Protein AF-A0A7Z9ZXY5-F1 (afdb_monomer_lite)

Radius of gyration: 22.95 Å; chains: 1; bounding box: 63×26×60 Å

Foldseek 3Di:
DPVDPPDPCPVVVVVLQVVLVVQLVVCVVVVHDNVVSCVSHDPPDDDDDDDDDDLVRLLVLQQPLCDPPHDVVSNVVNVVVLVVVCVVPVVSSVQRHHVCSVVVADCDPQVPDPPPHHHPVVVVVVVVVVVVVVVVD

Sequence (137 aa):
LFRSAQSPFSAHYSEFMRKAAEFYQKLLEAGIPPEDARYVLPNASTTMITVTMNARELLHFFGLRLCSRAQWEIREVARRMLEEVRKVAPTLFESAGPRCEQLGYCPEPAGMSCGRFPPKEEVLRASKAKGKEEGEG

Structure (mmCIF, N/CA/C/O backbone):
data_AF-A0A7Z9ZXY5-F1
#
_entry.id   AF-A0A7Z9ZXY5-F1
#
loop_
_atom_site.group_PDB
_atom_site.id
_atom_site.type_symbol
_atom_site.label_atom_id
_atom_site.label_alt_id
_atom_site.label_comp_id
_atom_site.label_asym_id
_atom_site.label_entity_id
_atom_site.label_seq_id
_atom_site.pdbx_PDB_ins_code
_atom_site.Cartn_x
_atom_site.Cartn_y
_atom_site.Cartn_z
_atom_site.occupancy
_atom_site.B_iso_or_equiv
_atom_site.auth_seq_id
_atom_site.auth_comp_id
_atom_site.auth_asym_id
_atom_site.auth_atom_id
_atom_site.pdbx_PDB_model_num
ATOM 1 N N . LEU A 1 1 ? 8.567 -5.928 15.047 1.00 51.31 1 LEU A N 1
ATOM 2 C CA . LEU A 1 1 ? 7.164 -5.854 15.505 1.00 51.31 1 LEU A CA 1
ATOM 3 C C . LEU A 1 1 ? 6.248 -6.632 14.564 1.00 51.31 1 LEU A C 1
ATOM 5 O O . LEU A 1 1 ? 5.863 -7.709 14.971 1.00 51.31 1 LEU A O 1
ATOM 9 N N . PHE A 1 2 ? 5.994 -6.197 13.316 1.00 53.66 2 PHE A N 1
ATOM 10 C CA . PHE A 1 2 ? 5.090 -6.924 12.389 1.00 53.66 2 PHE A CA 1
ATOM 11 C C . PHE A 1 2 ? 5.741 -7.944 11.442 1.00 53.66 2 PHE A C 1
ATOM 13 O O . PHE A 1 2 ? 5.167 -8.997 11.207 1.00 53.66 2 PHE A O 1
ATOM 20 N N . ARG A 1 3 ? 6.955 -7.694 10.923 1.00 61.12 3 ARG A N 1
ATOM 21 C CA . ARG A 1 3 ? 7.682 -8.688 10.092 1.00 61.12 3 ARG A CA 1
ATOM 22 C C . ARG A 1 3 ? 8.280 -9.846 10.889 1.00 61.12 3 ARG A C 1
ATOM 24 O O . ARG A 1 3 ? 8.658 -10.858 10.314 1.00 61.12 3 ARG A O 1
ATOM 31 N N . SER A 1 4 ? 8.403 -9.683 12.198 1.00 49.91 4 SER A N 1
ATOM 32 C CA . SER A 1 4 ? 8.924 -10.700 13.094 1.00 49.91 4 SER A CA 1
ATOM 33 C C . SER A 1 4 ? 7.772 -11.221 13.936 1.00 49.91 4 SER A C 1
ATOM 35 O O . SER A 1 4 ? 7.461 -10.638 14.969 1.00 49.91 4 SER A O 1
ATOM 37 N N . ALA A 1 5 ? 7.187 -12.350 13.528 1.00 54.44 5 ALA A N 1
ATOM 38 C CA . ALA A 1 5 ? 6.221 -13.124 14.321 1.00 54.44 5 ALA A CA 1
ATOM 39 C C . ALA A 1 5 ? 6.747 -13.524 15.726 1.00 54.44 5 ALA A C 1
ATOM 41 O O . ALA A 1 5 ? 6.031 -14.117 16.518 1.00 54.44 5 ALA A O 1
ATOM 42 N N . GLN A 1 6 ? 8.000 -13.181 16.040 1.00 58.97 6 GLN A N 1
ATOM 43 C CA . GLN A 1 6 ? 8.714 -13.448 17.286 1.00 58.97 6 GLN A CA 1
ATOM 44 C C . GLN A 1 6 ? 9.156 -12.151 17.990 1.00 58.97 6 GLN A C 1
ATOM 46 O O . GLN A 1 6 ? 10.131 -12.134 18.736 1.00 58.97 6 GLN A O 1
ATOM 51 N N . SER A 1 7 ? 8.505 -11.014 17.718 1.00 77.75 7 SER A N 1
ATOM 52 C CA . SER A 1 7 ? 8.839 -9.776 18.421 1.00 77.75 7 SER A CA 1
ATOM 53 C C . SER A 1 7 ? 8.369 -9.854 19.882 1.00 77.75 7 SER A C 1
ATOM 55 O O . SER A 1 7 ? 7.198 -10.161 20.112 1.00 77.75 7 SER A O 1
ATOM 57 N N . PRO A 1 8 ? 9.212 -9.494 20.870 1.00 85.56 8 PRO A N 1
ATOM 58 C CA . PRO A 1 8 ? 8.847 -9.573 22.291 1.00 85.56 8 PRO A CA 1
ATOM 59 C C . PRO A 1 8 ? 7.651 -8.682 22.674 1.00 85.56 8 PRO A C 1
ATOM 61 O O . PRO A 1 8 ? 7.020 -8.880 23.706 1.00 85.56 8 PRO A O 1
ATOM 64 N N . PHE A 1 9 ? 7.283 -7.722 21.824 1.00 88.50 9 PHE A N 1
ATOM 65 C CA . PHE A 1 9 ? 6.158 -6.819 22.060 1.00 88.50 9 PHE A CA 1
ATOM 66 C C . PHE A 1 9 ? 4.854 -7.247 21.370 1.00 88.50 9 PHE A C 1
ATOM 68 O O . PHE A 1 9 ? 3.883 -6.498 21.414 1.00 88.50 9 PHE A O 1
ATOM 75 N N . SER A 1 10 ? 4.793 -8.417 20.7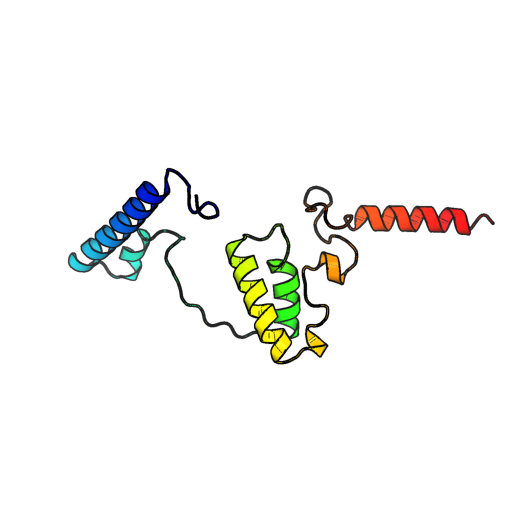24 1.00 87.31 10 SER A N 1
ATOM 76 C CA . SER A 1 10 ? 3.571 -8.867 20.033 1.00 87.31 10 SER A CA 1
ATOM 77 C C . SER A 1 10 ? 2.366 -8.947 20.980 1.00 87.31 10 SER A C 1
ATOM 79 O O . SER A 1 10 ? 1.259 -8.534 20.627 1.00 87.31 10 SER A O 1
ATOM 81 N N . ALA A 1 11 ? 2.590 -9.419 22.211 1.00 90.31 11 ALA A N 1
ATOM 82 C CA . ALA A 1 11 ? 1.562 -9.465 23.249 1.00 90.31 11 ALA A CA 1
ATOM 83 C C . ALA A 1 11 ? 1.081 -8.056 23.640 1.00 90.31 11 ALA A C 1
ATOM 85 O O . ALA A 1 11 ? -0.118 -7.792 23.607 1.00 90.31 11 ALA A O 1
ATOM 86 N N . HIS A 1 12 ? 2.014 -7.134 23.906 1.00 91.81 12 HIS A N 1
ATOM 87 C CA . HIS A 1 12 ? 1.714 -5.738 24.243 1.00 91.81 12 HIS A CA 1
ATOM 88 C C . HIS A 1 12 ? 0.943 -5.024 23.128 1.00 91.81 12 HIS A C 1
ATOM 90 O O . HIS A 1 12 ? -0.018 -4.305 23.391 1.00 91.81 12 HIS A O 1
ATOM 96 N N . TYR A 1 13 ? 1.330 -5.251 21.871 1.00 91.12 13 TYR A N 1
ATOM 97 C CA . TYR A 1 13 ? 0.603 -4.725 20.722 1.00 91.12 13 TYR A CA 1
ATOM 98 C C . TYR A 1 13 ? -0.832 -5.259 20.673 1.00 91.12 13 TYR A C 1
ATOM 100 O O . TYR A 1 13 ? -1.772 -4.486 20.510 1.00 91.12 13 TYR A O 1
ATOM 108 N N . SER A 1 14 ? -1.007 -6.574 20.829 1.00 91.38 14 SER A N 1
ATOM 109 C CA . SER A 1 14 ? -2.328 -7.212 20.767 1.00 91.38 14 SER A CA 1
ATOM 110 C C . SER A 1 14 ? -3.237 -6.716 21.892 1.00 91.38 14 SER A C 1
ATOM 112 O O . SER A 1 14 ? -4.419 -6.457 21.678 1.00 91.38 14 SER A O 1
ATOM 114 N N . GLU A 1 15 ? -2.676 -6.523 23.085 1.00 94.75 15 GLU A N 1
ATOM 115 C CA . GLU A 1 15 ? -3.375 -5.907 24.207 1.00 94.75 15 GLU A CA 1
ATOM 116 C C . GLU A 1 15 ? -3.768 -4.453 23.920 1.00 94.75 15 GLU A C 1
ATOM 118 O O . GLU A 1 15 ? -4.908 -4.076 24.183 1.00 94.75 15 GLU A O 1
ATOM 123 N N . PHE A 1 16 ? -2.866 -3.646 23.356 1.00 94.94 16 PHE A N 1
ATOM 124 C CA . PHE A 1 16 ? -3.167 -2.267 22.971 1.00 94.94 16 PHE A CA 1
ATOM 125 C C . PHE A 1 16 ? -4.312 -2.198 21.952 1.00 94.94 16 PHE A C 1
ATOM 127 O O . PHE A 1 16 ? -5.254 -1.429 22.136 1.00 94.94 16 PHE A O 1
ATOM 134 N N . MET A 1 17 ? -4.273 -3.046 20.920 1.00 95.56 17 MET A N 1
ATOM 135 C CA . MET A 1 17 ? -5.334 -3.132 19.911 1.00 95.56 17 MET A CA 1
ATOM 136 C C . MET A 1 17 ? -6.677 -3.517 20.534 1.00 95.56 17 MET A C 1
ATOM 138 O O . MET A 1 17 ? -7.698 -2.904 20.224 1.00 95.56 17 MET A O 1
ATOM 142 N N . ARG A 1 18 ? -6.676 -4.486 21.460 1.00 95.94 18 ARG A N 1
ATOM 143 C CA . ARG A 1 18 ? -7.883 -4.890 22.188 1.00 95.94 18 ARG A CA 1
ATOM 144 C C . ARG A 1 18 ? -8.441 -3.744 23.033 1.00 95.94 18 ARG A C 1
ATOM 146 O O . ARG A 1 18 ? -9.630 -3.467 22.949 1.00 95.94 18 ARG A O 1
ATOM 153 N N . LYS A 1 19 ? -7.592 -3.036 23.781 1.00 97.50 19 LYS A N 1
ATOM 154 C CA . LYS A 1 19 ? -8.001 -1.878 24.595 1.00 97.50 19 LYS A CA 1
ATOM 155 C C . LYS A 1 19 ? -8.593 -0.750 23.748 1.00 97.50 19 LYS A C 1
ATOM 157 O O . LYS A 1 19 ? -9.584 -0.151 24.154 1.00 97.50 19 LYS A O 1
ATOM 162 N N . ALA A 1 20 ? -8.023 -0.476 22.573 1.00 97.50 20 ALA A N 1
ATOM 163 C CA . ALA A 1 20 ? -8.573 0.514 21.648 1.00 97.50 20 ALA A CA 1
ATOM 164 C C . ALA A 1 20 ? -9.973 0.110 21.148 1.00 97.50 20 ALA A C 1
ATOM 166 O O . ALA A 1 20 ? -10.883 0.937 21.143 1.00 97.50 20 ALA A O 1
ATOM 167 N N . ALA A 1 21 ? -10.169 -1.167 20.798 1.00 96.94 21 ALA A N 1
ATOM 168 C CA . ALA A 1 21 ? -11.470 -1.699 20.388 1.00 96.94 21 ALA A CA 1
ATOM 169 C C . ALA A 1 21 ? -12.509 -1.691 21.528 1.00 96.94 21 ALA A C 1
ATOM 171 O O . ALA A 1 21 ? -13.649 -1.282 21.319 1.00 96.94 21 ALA A O 1
ATOM 172 N N . GLU A 1 22 ? -12.119 -2.083 22.744 1.00 98.00 22 GLU A N 1
ATOM 173 C CA . GLU A 1 22 ? -12.977 -2.002 23.935 1.00 98.00 22 GLU A CA 1
ATOM 174 C C . GLU A 1 22 ? -13.388 -0.554 24.232 1.00 98.00 22 GLU A C 1
ATOM 176 O O . GLU A 1 22 ? -14.533 -0.290 24.595 1.00 98.00 22 GLU A O 1
ATOM 181 N N . PHE A 1 23 ? -12.465 0.400 24.075 1.00 98.19 23 PHE A N 1
ATOM 182 C CA . PHE A 1 23 ? -12.774 1.807 24.291 1.00 98.19 23 PHE A CA 1
ATOM 183 C C . PHE A 1 23 ? -13.721 2.352 23.222 1.00 98.19 23 PHE A C 1
ATOM 185 O O . PHE A 1 23 ? -14.694 3.013 23.572 1.00 98.19 23 PHE A O 1
ATOM 192 N N . TYR A 1 24 ? -13.503 2.006 21.951 1.00 98.25 24 TYR A N 1
ATOM 193 C CA . TYR A 1 24 ? -14.436 2.316 20.867 1.00 98.25 24 TYR A CA 1
ATOM 194 C C . TYR A 1 24 ? -15.860 1.839 21.191 1.00 98.25 24 TYR A C 1
ATOM 196 O O . TYR A 1 24 ? -16.801 2.624 21.109 1.00 98.25 24 TYR A O 1
ATOM 204 N N . GLN A 1 25 ? -16.010 0.595 21.656 1.00 98.19 25 GLN A N 1
ATOM 205 C CA . GLN A 1 25 ? -17.310 0.029 22.024 1.00 98.19 25 GLN A CA 1
ATOM 206 C C . GLN A 1 25 ? -17.992 0.800 23.170 1.00 98.19 25 GLN A C 1
ATOM 208 O O . GLN A 1 25 ? -19.181 1.101 23.087 1.00 98.19 25 GLN A O 1
ATOM 213 N N . LYS A 1 26 ? -17.237 1.203 24.200 1.0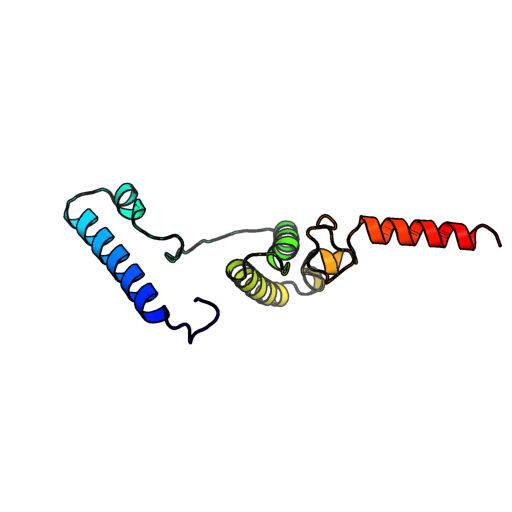0 98.44 26 LYS A N 1
ATOM 214 C CA . LYS A 1 26 ? -17.760 2.026 25.305 1.00 98.44 26 LYS A CA 1
ATOM 215 C C . LYS A 1 26 ? -18.254 3.398 24.845 1.00 98.44 26 LYS A C 1
ATOM 217 O O . LYS A 1 26 ? -19.237 3.898 25.384 1.00 98.44 26 LYS A O 1
ATOM 222 N N . LEU A 1 27 ? -17.583 4.016 23.870 1.00 98.44 27 LEU A N 1
ATOM 223 C CA . LEU A 1 27 ? -18.023 5.296 23.302 1.00 98.44 27 LEU A CA 1
ATOM 224 C C . LEU A 1 27 ? -19.365 5.136 22.575 1.00 98.44 27 LEU A C 1
ATOM 226 O O . LEU A 1 27 ? -20.252 5.969 22.754 1.00 98.44 27 LEU A O 1
ATOM 230 N N . LEU A 1 28 ? -19.542 4.042 21.825 1.00 98.31 28 LEU A N 1
ATOM 231 C CA . LEU A 1 28 ? -20.818 3.731 21.172 1.00 98.31 28 LEU A CA 1
ATOM 232 C C . LEU A 1 28 ? -21.944 3.509 22.192 1.00 98.31 28 LEU A C 1
ATOM 234 O O . LEU A 1 28 ? -23.033 4.053 22.034 1.00 98.31 28 LEU A O 1
ATOM 238 N N . GLU A 1 29 ? -21.680 2.755 23.262 1.00 98.38 29 GLU A N 1
ATOM 239 C CA . GLU A 1 29 ? -22.643 2.514 24.350 1.00 98.38 29 GLU A CA 1
ATOM 240 C C . GLU A 1 29 ? -23.032 3.799 25.094 1.00 98.38 29 GLU A C 1
ATOM 242 O O . GLU A 1 29 ? -24.159 3.922 25.570 1.00 98.38 29 GLU A O 1
ATOM 247 N N . ALA A 1 30 ? -22.129 4.781 25.147 1.00 98.25 30 ALA A N 1
ATOM 248 C CA . ALA A 1 30 ? -22.387 6.110 25.698 1.00 98.25 30 ALA A CA 1
ATOM 249 C C . ALA A 1 30 ? -23.162 7.043 24.740 1.00 98.25 30 ALA A C 1
ATOM 251 O O . ALA A 1 30 ? -23.407 8.199 25.085 1.00 98.25 30 ALA A O 1
ATOM 252 N N . GLY A 1 31 ? -23.547 6.569 23.550 1.00 98.19 31 GLY A N 1
ATOM 253 C CA . GLY A 1 31 ? -24.318 7.332 22.566 1.00 98.19 31 GLY A CA 1
ATOM 254 C C . GLY A 1 31 ? -23.486 8.255 21.672 1.00 98.19 31 GLY A C 1
ATOM 255 O O . GLY A 1 31 ? -24.055 9.117 21.004 1.00 98.19 31 GLY A O 1
ATOM 256 N N . ILE A 1 32 ? -22.158 8.101 21.644 1.00 98.38 32 ILE A N 1
ATOM 257 C CA . ILE A 1 32 ? -21.290 8.880 20.751 1.00 98.38 32 ILE A CA 1
ATOM 258 C C . ILE A 1 32 ? -21.432 8.342 19.317 1.00 98.38 32 ILE A C 1
ATOM 260 O O . ILE A 1 32 ? -21.344 7.124 19.120 1.00 98.38 32 ILE A O 1
ATOM 264 N N . PRO A 1 33 ? -21.614 9.212 18.305 1.00 98.38 33 PRO A N 1
ATOM 265 C CA . PRO A 1 33 ? -21.714 8.786 16.913 1.00 98.38 33 PRO A CA 1
ATOM 266 C C . PRO A 1 33 ? -20.485 7.979 16.443 1.00 98.38 33 PRO A C 1
ATOM 268 O O . PRO A 1 33 ? -19.353 8.310 16.815 1.00 98.38 33 PRO A O 1
ATOM 271 N N . PRO A 1 34 ? -20.649 6.933 15.608 1.00 97.69 34 PRO A N 1
ATOM 272 C CA . PRO A 1 34 ? -19.537 6.101 15.134 1.00 97.69 34 PRO A CA 1
ATOM 273 C C . PRO A 1 34 ? -18.402 6.867 14.438 1.00 97.69 34 PRO A C 1
ATOM 275 O O . PRO A 1 34 ? -17.237 6.470 14.539 1.00 97.69 34 PRO A O 1
ATOM 278 N N . GLU A 1 35 ? -18.724 7.948 13.729 1.00 97.38 35 GLU A N 1
ATOM 279 C CA . GLU A 1 35 ? -17.784 8.839 13.047 1.00 97.38 35 GLU A CA 1
ATOM 280 C C . GLU A 1 35 ? -16.833 9.570 14.003 1.00 97.38 35 GLU A C 1
ATOM 282 O O . GLU A 1 35 ? -15.676 9.788 13.633 1.00 97.38 35 GLU A O 1
ATOM 287 N N . ASP A 1 36 ? -17.289 9.844 15.227 1.00 97.81 36 ASP A N 1
ATOM 288 C CA . ASP A 1 36 ? -16.513 10.462 16.303 1.00 97.81 36 ASP A CA 1
ATOM 289 C C . ASP A 1 36 ? -15.837 9.395 17.174 1.00 97.81 36 ASP A C 1
ATOM 291 O O . ASP A 1 36 ? -14.673 9.511 17.562 1.00 97.81 36 ASP A O 1
ATOM 295 N N . ALA A 1 37 ? -16.524 8.285 17.443 1.00 97.75 37 ALA A N 1
ATOM 296 C CA . ALA A 1 37 ? -15.955 7.199 18.232 1.00 97.75 37 ALA A CA 1
ATOM 297 C C . ALA A 1 37 ? -14.713 6.597 17.551 1.00 97.75 37 ALA A C 1
ATOM 299 O O . ALA A 1 37 ? -13.734 6.258 18.217 1.00 97.75 37 ALA A O 1
ATOM 300 N N . ARG A 1 38 ? -14.701 6.497 16.213 1.00 96.62 38 ARG A N 1
ATOM 301 C CA . ARG A 1 38 ? -13.601 5.859 15.470 1.00 96.62 38 ARG A CA 1
ATOM 302 C C . ARG A 1 38 ? -12.260 6.601 15.542 1.00 96.62 38 ARG A C 1
ATOM 304 O O . ARG A 1 38 ? -11.264 6.021 15.123 1.00 96.62 38 ARG A O 1
ATOM 311 N N . TYR A 1 39 ? -12.191 7.825 16.077 1.00 96.38 39 TYR A N 1
ATOM 312 C CA . TYR A 1 39 ? -10.917 8.540 16.274 1.00 96.38 39 TYR A CA 1
ATOM 313 C C . TYR A 1 39 ? -9.951 7.809 17.218 1.00 96.38 39 TYR A C 1
ATOM 315 O O . TYR A 1 39 ? -8.745 8.047 17.169 1.00 96.38 39 TYR A O 1
ATOM 323 N N . VAL A 1 40 ? -10.457 6.900 18.057 1.00 97.12 40 VAL A N 1
ATOM 324 C CA . VAL A 1 40 ? -9.625 6.068 18.943 1.00 97.12 40 VAL A CA 1
ATOM 325 C C . VAL A 1 40 ? -9.023 4.854 18.231 1.00 97.12 40 VAL A C 1
ATOM 327 O O . VAL A 1 40 ? -8.114 4.217 18.765 1.00 97.12 40 VAL A O 1
ATOM 330 N N . LEU A 1 41 ? -9.531 4.507 17.042 1.00 96.38 41 LEU A N 1
ATOM 331 C CA . LEU A 1 41 ? -9.067 3.349 16.293 1.00 96.38 41 LEU A CA 1
ATOM 332 C C . LEU A 1 41 ? -7.712 3.653 15.630 1.00 96.38 41 LEU A C 1
ATOM 334 O O . LEU A 1 41 ? -7.544 4.691 14.991 1.00 96.38 41 LEU A O 1
ATOM 338 N N . PRO A 1 42 ? -6.727 2.749 15.739 1.00 95.19 42 PRO A N 1
ATOM 339 C CA . PRO A 1 42 ? -5.399 2.973 15.181 1.00 95.19 42 PRO A CA 1
ATOM 340 C C . PRO A 1 42 ? -5.376 2.783 13.660 1.00 95.19 42 PRO A C 1
ATOM 342 O O . PRO A 1 42 ? -6.206 2.072 13.095 1.00 95.19 42 PRO A O 1
ATOM 345 N N . ASN A 1 43 ? -4.331 3.293 13.000 1.00 93.88 43 ASN A N 1
ATOM 346 C CA . ASN A 1 43 ? -4.090 3.095 11.558 1.00 93.88 43 ASN A CA 1
ATOM 347 C C . ASN A 1 43 ? -3.981 1.619 11.130 1.00 93.88 43 ASN A C 1
ATOM 349 O O . ASN A 1 43 ? -4.120 1.310 9.953 1.00 93.88 43 ASN A O 1
ATOM 353 N N . ALA A 1 44 ? -3.704 0.711 12.070 1.00 92.31 44 ALA A N 1
ATOM 354 C CA . ALA A 1 44 ? -3.654 -0.728 11.817 1.00 92.31 44 ALA A CA 1
ATOM 355 C C . ALA A 1 44 ? -5.046 -1.387 11.748 1.00 92.31 44 ALA A C 1
ATOM 357 O O . ALA A 1 44 ? -5.143 -2.593 11.525 1.00 92.31 44 ALA A O 1
ATOM 358 N N . SER A 1 45 ? -6.117 -0.616 11.956 1.00 93.69 45 SER A N 1
ATOM 359 C CA . SER A 1 45 ? -7.488 -1.103 11.827 1.00 93.69 45 SER A CA 1
ATOM 360 C C . SER A 1 45 ? -7.742 -1.570 10.400 1.00 93.69 45 SER A C 1
ATOM 362 O O . SER A 1 45 ? -7.441 -0.874 9.431 1.00 93.69 45 SER A O 1
ATOM 364 N N . THR A 1 46 ? -8.286 -2.777 10.272 1.00 92.62 46 THR A N 1
ATOM 365 C CA . THR A 1 46 ? -8.550 -3.368 8.960 1.00 92.62 46 THR A CA 1
ATOM 366 C C . THR A 1 46 ? -9.654 -2.594 8.252 1.00 92.62 46 THR A C 1
ATOM 368 O O . THR A 1 46 ? -10.690 -2.293 8.839 1.00 92.62 46 THR A O 1
ATOM 371 N N . THR A 1 47 ? -9.437 -2.306 6.972 1.00 93.75 47 THR A N 1
ATOM 372 C CA . THR A 1 47 ? -10.435 -1.709 6.087 1.00 93.75 47 THR A CA 1
ATOM 373 C C . THR A 1 47 ? -10.541 -2.526 4.807 1.00 93.75 47 THR A C 1
ATOM 375 O O . THR A 1 47 ? -9.563 -3.127 4.359 1.00 93.75 47 THR A O 1
ATOM 378 N N . MET A 1 48 ? -11.734 -2.557 4.223 1.00 95.56 48 MET A N 1
ATOM 379 C CA . MET A 1 48 ? -11.993 -3.195 2.937 1.00 95.56 48 MET A CA 1
ATOM 380 C C . MET A 1 48 ? -12.225 -2.106 1.900 1.00 95.56 48 MET A C 1
ATOM 382 O O . MET A 1 48 ? -13.072 -1.235 2.082 1.00 95.56 48 MET A O 1
ATOM 386 N N . ILE A 1 49 ? -11.463 -2.154 0.811 1.00 96.06 49 ILE A N 1
ATOM 387 C CA . ILE A 1 49 ? -11.509 -1.150 -0.251 1.00 96.06 49 ILE A CA 1
ATOM 388 C C . ILE A 1 49 ? -11.702 -1.880 -1.575 1.00 96.06 49 ILE A C 1
ATOM 390 O O . ILE A 1 49 ? -10.953 -2.803 -1.891 1.00 96.06 49 ILE A O 1
ATOM 394 N N . THR A 1 50 ? -12.692 -1.446 -2.354 1.00 97.19 50 THR A N 1
ATOM 395 C CA . THR A 1 50 ? -12.856 -1.872 -3.748 1.00 97.19 50 THR A CA 1
ATOM 396 C C . THR A 1 50 ? -12.267 -0.799 -4.651 1.00 97.19 50 THR A C 1
ATOM 398 O O . THR A 1 50 ? -12.617 0.373 -4.527 1.00 97.19 50 THR A O 1
ATOM 401 N N . VAL A 1 51 ? -11.368 -1.192 -5.553 1.00 97.00 51 VAL A N 1
ATOM 402 C CA . VAL A 1 51 ? -10.721 -0.289 -6.513 1.00 97.00 51 VAL A CA 1
ATOM 403 C C . VAL A 1 51 ? -10.976 -0.773 -7.933 1.00 97.00 51 VAL A C 1
ATOM 405 O O . VAL A 1 51 ? -10.943 -1.971 -8.201 1.00 97.00 51 VAL A O 1
ATOM 408 N N . THR A 1 52 ? -11.223 0.163 -8.846 1.00 97.88 52 THR A N 1
ATOM 409 C CA . THR A 1 52 ? -11.284 -0.101 -10.289 1.00 97.88 52 THR A CA 1
ATOM 410 C C . THR A 1 52 ? -10.176 0.693 -10.954 1.00 97.88 52 THR A C 1
ATOM 412 O O . THR A 1 52 ? -10.021 1.878 -10.667 1.00 97.88 52 THR A O 1
ATOM 415 N N . MET A 1 53 ? -9.389 0.034 -11.800 1.00 97.75 53 MET A N 1
ATOM 416 C CA . MET A 1 53 ? -8.270 0.645 -12.511 1.00 97.75 53 MET A CA 1
ATOM 417 C C . MET A 1 53 ? -8.205 0.076 -13.926 1.00 97.75 53 MET A C 1
ATOM 419 O O . MET A 1 53 ? -8.341 -1.134 -14.116 1.00 97.75 53 MET A O 1
ATOM 423 N N . ASN A 1 54 ? -7.976 0.927 -14.923 1.00 97.50 54 ASN A N 1
ATOM 424 C CA . ASN A 1 54 ? -7.664 0.464 -16.273 1.00 97.50 54 ASN A CA 1
ATOM 425 C C . ASN A 1 54 ? -6.225 -0.091 -16.351 1.00 97.50 54 ASN A C 1
ATOM 427 O O . ASN A 1 54 ? -5.425 0.041 -15.421 1.00 97.50 54 ASN A O 1
ATOM 431 N N . ALA A 1 55 ? -5.862 -0.699 -17.484 1.00 96.88 55 ALA A N 1
ATOM 432 C CA . ALA A 1 55 ? -4.546 -1.324 -17.643 1.00 96.88 55 ALA A CA 1
ATOM 433 C C . ALA A 1 55 ? -3.372 -0.339 -17.474 1.00 96.88 55 ALA A C 1
ATOM 435 O O . ALA A 1 55 ? -2.362 -0.676 -16.856 1.00 96.88 55 ALA A O 1
ATOM 436 N N . ARG A 1 56 ? -3.509 0.899 -17.967 1.00 96.56 56 ARG A N 1
ATOM 437 C CA . ARG A 1 56 ? -2.480 1.942 -17.833 1.00 96.56 56 ARG A CA 1
ATOM 438 C C . ARG A 1 56 ? -2.286 2.346 -16.372 1.00 96.56 56 ARG A C 1
ATOM 440 O O . ARG A 1 56 ? -1.153 2.509 -15.923 1.00 96.56 56 ARG A O 1
ATOM 447 N N . GLU A 1 57 ? -3.382 2.493 -15.637 1.00 98.06 57 GLU A N 1
ATOM 448 C CA . GLU A 1 57 ? -3.369 2.795 -14.205 1.00 98.06 57 GLU A CA 1
ATOM 449 C C . GLU A 1 57 ? -2.733 1.659 -13.404 1.00 98.06 57 GLU A C 1
ATOM 451 O O . GLU A 1 57 ? -1.901 1.929 -12.540 1.00 98.06 57 GLU A O 1
ATOM 456 N N . LEU A 1 58 ? -3.050 0.400 -13.724 1.00 97.75 58 LEU A N 1
ATOM 457 C CA . LEU A 1 58 ? -2.430 -0.769 -13.093 1.00 97.75 58 LEU A CA 1
ATOM 458 C C . LEU A 1 58 ? -0.918 -0.809 -13.332 1.00 97.75 58 LEU A C 1
ATOM 460 O O . LEU A 1 58 ? -0.156 -0.967 -12.381 1.00 97.75 58 LEU A O 1
ATOM 464 N N . LEU A 1 59 ? -0.461 -0.602 -14.571 1.00 96.69 59 LEU A N 1
ATOM 465 C CA . LEU A 1 59 ? 0.972 -0.547 -14.886 1.00 96.69 59 LEU A CA 1
ATOM 466 C C . LEU A 1 59 ? 1.685 0.554 -14.092 1.00 96.69 59 LEU A C 1
ATOM 468 O O . LEU A 1 59 ? 2.752 0.319 -13.521 1.00 96.69 59 LEU A O 1
ATOM 472 N N . HIS A 1 60 ? 1.075 1.738 -13.999 1.00 96.38 60 HIS A N 1
ATOM 473 C CA . HIS A 1 60 ? 1.606 2.832 -13.191 1.00 96.38 60 HIS A CA 1
ATOM 474 C C . HIS A 1 60 ? 1.646 2.481 -11.695 1.00 96.38 60 HIS A C 1
ATOM 476 O O . HIS A 1 60 ? 2.664 2.694 -11.030 1.00 96.38 60 HIS A O 1
ATOM 482 N N . PHE A 1 61 ? 0.563 1.905 -11.171 1.00 98.06 61 PHE A N 1
ATOM 483 C CA . PHE A 1 61 ? 0.449 1.476 -9.782 1.00 98.06 61 PHE A CA 1
ATOM 484 C C . PHE A 1 61 ? 1.515 0.443 -9.418 1.00 98.06 61 PHE A C 1
ATOM 486 O O . PHE A 1 61 ? 2.225 0.629 -8.429 1.00 98.06 61 PHE A O 1
ATOM 493 N N . PHE A 1 62 ? 1.694 -0.595 -10.237 1.00 97.88 62 PHE A N 1
ATOM 494 C CA . PHE A 1 62 ? 2.741 -1.599 -10.050 1.00 97.88 62 PHE A CA 1
ATOM 495 C C . PHE A 1 62 ? 4.135 -0.968 -10.089 1.00 97.88 62 PHE A C 1
ATOM 497 O O . PHE A 1 62 ? 4.939 -1.216 -9.188 1.00 97.88 62 PHE A O 1
ATOM 504 N N . GLY A 1 63 ? 4.374 -0.055 -11.034 1.00 96.81 63 GLY A N 1
ATOM 505 C CA . GLY A 1 63 ? 5.610 0.719 -11.133 1.00 96.81 63 GLY A CA 1
ATOM 506 C C . GLY A 1 63 ? 6.005 1.432 -9.837 1.00 96.81 63 GLY A C 1
ATOM 507 O O . GLY A 1 63 ? 7.190 1.480 -9.490 1.00 96.81 63 GLY A O 1
ATOM 508 N N . LEU A 1 64 ? 5.021 1.973 -9.114 1.00 96.38 64 LEU A N 1
ATOM 509 C CA . LEU A 1 64 ? 5.221 2.662 -7.839 1.00 96.38 64 LEU A CA 1
ATOM 510 C C . LEU A 1 64 ? 5.288 1.705 -6.647 1.00 96.38 64 LEU A C 1
ATOM 512 O O . LEU A 1 64 ? 6.162 1.835 -5.790 1.00 96.38 64 LEU A O 1
ATOM 516 N N . ARG A 1 65 ? 4.334 0.775 -6.550 1.00 97.69 65 ARG A N 1
ATOM 517 C CA . ARG A 1 65 ? 4.087 0.002 -5.325 1.00 97.69 65 ARG A CA 1
ATOM 518 C C . ARG A 1 65 ? 4.919 -1.266 -5.224 1.00 97.69 65 ARG A C 1
ATOM 520 O O . ARG A 1 65 ? 5.114 -1.750 -4.117 1.00 97.69 65 ARG A O 1
ATOM 527 N N . LEU A 1 66 ? 5.496 -1.743 -6.326 1.00 97.25 66 LEU A N 1
ATOM 528 C CA . LEU A 1 66 ? 6.463 -2.845 -6.308 1.00 97.25 66 LEU A CA 1
ATOM 529 C C . LEU A 1 66 ? 7.899 -2.387 -6.016 1.00 97.25 66 LEU A C 1
ATOM 531 O O . LEU A 1 66 ? 8.791 -3.217 -5.842 1.00 97.25 66 LEU A O 1
ATOM 535 N N . CYS A 1 67 ? 8.142 -1.076 -5.926 1.00 95.62 67 CYS A N 1
ATOM 536 C CA . CYS A 1 67 ? 9.444 -0.541 -5.540 1.00 95.62 67 CYS A CA 1
ATOM 537 C C . CYS A 1 67 ? 9.826 -1.000 -4.124 1.00 95.62 67 CYS A C 1
ATOM 539 O O . CYS A 1 67 ? 8.997 -1.020 -3.216 1.00 95.62 67 CYS A O 1
ATOM 541 N N . SER A 1 68 ? 11.104 -1.314 -3.893 1.00 93.38 68 SER A N 1
ATOM 542 C CA . SER A 1 68 ? 11.573 -1.742 -2.570 1.00 93.38 68 SER A CA 1
ATOM 543 C C . SER A 1 68 ? 11.492 -0.660 -1.492 1.00 93.38 68 SER A C 1
ATOM 545 O O . SER A 1 68 ? 11.521 -0.993 -0.310 1.00 93.38 68 SER A O 1
ATOM 547 N N . ARG A 1 69 ? 11.357 0.607 -1.902 1.00 93.94 69 ARG A N 1
ATOM 548 C CA . ARG A 1 69 ? 11.132 1.765 -1.026 1.00 93.94 69 ARG A CA 1
ATOM 549 C C . ARG A 1 69 ? 9.678 1.919 -0.588 1.00 93.94 69 ARG A C 1
ATOM 551 O O . ARG A 1 69 ? 9.416 2.640 0.368 1.00 93.94 69 ARG A O 1
ATOM 558 N N . ALA A 1 70 ? 8.733 1.304 -1.300 1.00 95.19 70 ALA A N 1
ATOM 559 C CA . ALA A 1 70 ? 7.334 1.350 -0.906 1.00 95.19 70 ALA A CA 1
ATOM 560 C C . ALA A 1 70 ? 7.132 0.594 0.414 1.00 95.19 70 ALA A C 1
ATOM 562 O O . ALA A 1 70 ? 7.849 -0.366 0.714 1.00 95.19 70 ALA A O 1
ATOM 563 N N . GLN A 1 71 ? 6.133 1.021 1.190 1.00 94.38 71 GLN A N 1
ATOM 564 C CA . GLN A 1 71 ? 5.747 0.331 2.417 1.00 94.38 71 GLN A CA 1
ATOM 565 C C . GLN A 1 71 ? 5.463 -1.149 2.115 1.00 94.38 71 GLN A C 1
ATOM 567 O O . GLN A 1 71 ? 4.870 -1.482 1.086 1.00 94.38 71 GLN A O 1
ATOM 572 N N . TRP A 1 72 ? 5.921 -2.053 2.979 1.00 94.00 72 TRP A N 1
ATOM 573 C CA . TRP A 1 72 ? 5.909 -3.478 2.652 1.00 94.00 72 TRP A CA 1
ATOM 574 C C . TRP A 1 72 ? 4.483 -4.031 2.513 1.00 94.00 72 TRP A C 1
ATOM 576 O O . TRP A 1 72 ? 4.276 -4.896 1.667 1.00 94.00 72 TRP A O 1
ATOM 586 N N . GLU A 1 73 ? 3.514 -3.500 3.268 1.00 94.75 73 GLU A N 1
ATOM 587 C CA . GLU A 1 73 ? 2.101 -3.885 3.211 1.00 94.75 73 GLU A CA 1
ATOM 588 C C . GLU A 1 73 ? 1.509 -3.603 1.824 1.00 94.75 73 GLU A C 1
ATOM 590 O O . GLU A 1 73 ? 0.978 -4.506 1.181 1.00 94.75 73 GLU A O 1
ATOM 595 N N . ILE A 1 74 ? 1.651 -2.374 1.309 1.00 96.81 74 ILE 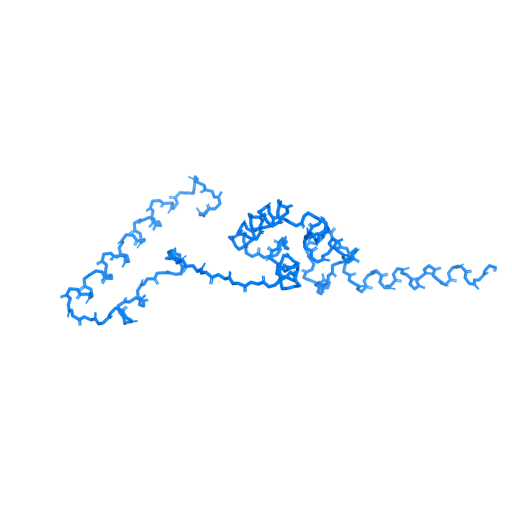A N 1
ATOM 596 C CA . ILE A 1 74 ? 1.116 -2.024 -0.018 1.00 96.81 74 ILE A CA 1
ATOM 597 C C . ILE A 1 74 ? 1.867 -2.742 -1.140 1.00 96.81 74 ILE A C 1
ATOM 599 O O . ILE A 1 74 ? 1.279 -3.068 -2.170 1.00 96.81 74 ILE A O 1
ATOM 603 N N . ARG A 1 75 ? 3.157 -3.027 -0.941 1.00 97.00 75 ARG A N 1
ATOM 604 C CA . ARG A 1 75 ? 3.941 -3.819 -1.889 1.00 97.00 75 ARG A CA 1
ATOM 605 C C . ARG A 1 75 ? 3.436 -5.254 -1.973 1.00 97.00 75 ARG A C 1
ATOM 607 O O . ARG A 1 75 ? 3.360 -5.796 -3.070 1.00 97.00 75 ARG A O 1
ATOM 614 N N . GLU A 1 76 ? 3.071 -5.850 -0.844 1.00 96.75 76 GLU A N 1
ATOM 615 C CA . GLU A 1 76 ? 2.498 -7.194 -0.808 1.00 96.75 76 GLU A CA 1
ATOM 616 C C . GLU A 1 76 ? 1.118 -7.237 -1.478 1.00 96.75 76 GLU A C 1
ATOM 618 O O . GLU A 1 76 ? 0.850 -8.128 -2.283 1.00 96.75 76 GLU A O 1
ATOM 623 N N . VAL A 1 77 ? 0.278 -6.223 -1.243 1.00 97.06 77 VAL A N 1
ATOM 624 C CA . VAL A 1 77 ? -0.990 -6.057 -1.973 1.00 97.06 77 VAL A CA 1
ATOM 625 C C . VAL A 1 77 ? -0.739 -5.948 -3.480 1.00 97.06 77 VAL A C 1
ATOM 627 O O . VAL A 1 77 ? -1.339 -6.686 -4.257 1.00 97.06 77 VAL A O 1
ATOM 630 N N . ALA A 1 78 ? 0.193 -5.090 -3.904 1.00 98.12 78 ALA A N 1
ATOM 631 C CA . ALA A 1 78 ? 0.525 -4.907 -5.314 1.00 98.12 78 ALA A CA 1
ATOM 632 C C . ALA A 1 78 ? 1.091 -6.180 -5.966 1.00 98.12 78 ALA A C 1
ATOM 634 O O . ALA A 1 78 ? 0.754 -6.468 -7.113 1.00 98.12 78 ALA A O 1
ATOM 635 N N . ARG A 1 79 ? 1.905 -6.964 -5.244 1.00 97.88 79 ARG A N 1
ATOM 636 C CA . ARG A 1 79 ? 2.430 -8.259 -5.709 1.00 97.88 79 ARG A CA 1
ATOM 637 C C . ARG A 1 79 ? 1.291 -9.236 -5.994 1.00 97.88 79 ARG A C 1
ATOM 639 O O . ARG A 1 79 ? 1.235 -9.793 -7.085 1.00 97.88 79 ARG A O 1
ATOM 646 N N . ARG A 1 80 ? 0.360 -9.389 -5.048 1.00 98.00 80 ARG A N 1
ATOM 647 C CA . ARG A 1 80 ? -0.809 -10.270 -5.204 1.00 98.00 80 ARG A CA 1
ATOM 648 C C . ARG A 1 80 ? -1.726 -9.805 -6.336 1.00 98.00 80 ARG A C 1
ATOM 650 O O . ARG A 1 80 ? -2.173 -10.619 -7.132 1.00 98.00 80 ARG A O 1
ATOM 657 N N . MET A 1 81 ? -1.958 -8.497 -6.457 1.00 97.88 81 MET A N 1
ATOM 658 C CA . MET A 1 81 ? -2.714 -7.933 -7.581 1.00 97.88 81 MET A CA 1
ATOM 659 C C . MET A 1 81 ? -2.048 -8.234 -8.930 1.00 97.88 81 MET A C 1
ATOM 661 O O . MET A 1 81 ? -2.737 -8.611 -9.874 1.00 97.88 81 MET A O 1
ATOM 665 N N . LEU A 1 82 ? -0.721 -8.094 -9.029 1.00 97.69 82 LEU A N 1
ATOM 666 C CA . LEU A 1 82 ? 0.017 -8.394 -10.257 1.00 97.69 82 LEU A CA 1
ATOM 667 C C . LEU A 1 82 ? -0.091 -9.878 -10.641 1.00 97.69 82 LEU A C 1
ATOM 669 O O . LEU A 1 82 ? -0.237 -10.190 -11.822 1.00 97.69 82 LEU A O 1
ATOM 673 N N . GLU A 1 83 ? -0.053 -10.786 -9.664 1.00 97.75 83 GLU A N 1
ATOM 674 C CA . GLU A 1 83 ? -0.245 -12.224 -9.893 1.00 97.75 83 GLU A CA 1
ATOM 675 C C . GLU A 1 83 ? -1.616 -12.538 -10.490 1.00 97.75 83 GLU A C 1
ATOM 677 O O . GLU A 1 83 ? -1.693 -13.299 -11.451 1.00 97.75 83 GLU A O 1
ATOM 682 N N . GLU A 1 84 ? -2.688 -11.930 -9.980 1.00 97.88 84 GLU A N 1
ATOM 683 C CA . GLU A 1 84 ? -4.032 -12.138 -10.529 1.00 97.88 84 GLU A CA 1
ATOM 684 C C . GLU A 1 84 ? -4.186 -11.525 -11.924 1.00 97.88 84 GLU A C 1
ATOM 686 O O . GLU A 1 84 ? -4.699 -12.164 -12.842 1.00 97.88 84 GLU A O 1
ATOM 691 N N . VAL A 1 85 ? -3.679 -10.310 -12.127 1.00 97.31 85 VAL A N 1
ATOM 692 C CA . VAL A 1 85 ? -3.792 -9.613 -13.414 1.00 97.31 85 VAL A CA 1
ATOM 693 C C . VAL A 1 85 ? -3.008 -10.327 -14.523 1.00 97.31 85 VAL A C 1
ATOM 695 O O . VAL A 1 85 ? -3.485 -10.401 -15.657 1.00 97.31 85 VAL A O 1
ATOM 698 N N . ARG A 1 86 ? -1.848 -10.922 -14.212 1.00 97.31 86 ARG A N 1
ATOM 699 C CA . ARG A 1 86 ? -1.071 -11.724 -15.174 1.00 97.31 86 ARG A CA 1
ATOM 700 C C . ARG A 1 86 ? -1.805 -12.976 -15.652 1.00 97.31 86 ARG A C 1
ATOM 702 O O . ARG A 1 86 ? -1.564 -13.400 -16.777 1.00 97.31 86 ARG A O 1
ATOM 709 N N . LYS A 1 87 ? -2.713 -13.542 -14.849 1.00 97.75 87 LYS A N 1
ATOM 710 C CA . LYS A 1 87 ? -3.565 -14.665 -15.281 1.00 97.75 87 LYS A CA 1
ATOM 711 C C . LYS A 1 87 ? -4.605 -14.223 -16.312 1.00 97.75 87 LYS A C 1
ATOM 713 O O . LYS A 1 87 ? -4.957 -15.004 -17.187 1.00 97.75 87 LYS A O 1
ATOM 718 N N . VAL A 1 88 ? -5.092 -12.985 -16.205 1.00 97.56 88 VAL A N 1
ATOM 719 C CA . VAL A 1 88 ? -6.159 -12.446 -17.063 1.00 97.56 88 VAL A CA 1
ATOM 720 C C . VAL A 1 88 ? -5.608 -11.858 -18.365 1.00 97.56 88 VAL A C 1
ATOM 722 O O . VAL A 1 88 ? -6.176 -12.088 -19.428 1.00 97.56 88 VAL A O 1
ATOM 725 N N . ALA A 1 89 ? -4.512 -11.098 -18.301 1.00 97.19 89 ALA A N 1
ATOM 726 C CA . ALA A 1 89 ? -3.946 -10.392 -19.452 1.00 97.19 89 ALA A CA 1
ATOM 727 C C . ALA A 1 89 ? -2.406 -10.498 -19.490 1.00 97.19 89 ALA A C 1
ATOM 729 O O . ALA A 1 89 ? -1.712 -9.489 -19.341 1.00 97.19 89 ALA A O 1
ATOM 730 N N . PRO A 1 90 ? -1.838 -11.699 -19.698 1.00 96.44 90 PRO A N 1
ATOM 731 C CA . PRO A 1 90 ? -0.399 -11.940 -19.572 1.00 96.44 90 PRO A CA 1
ATOM 732 C C . PRO A 1 90 ? 0.447 -11.028 -20.468 1.00 96.44 90 PRO A C 1
ATOM 734 O O . PRO A 1 90 ? 1.403 -10.431 -19.986 1.00 96.44 90 PRO A O 1
ATOM 737 N N . THR A 1 91 ? 0.057 -10.836 -21.732 1.00 96.69 91 THR A N 1
ATOM 738 C CA . THR A 1 91 ? 0.808 -10.014 -22.699 1.00 96.69 91 THR A CA 1
ATOM 739 C C . THR A 1 91 ? 0.906 -8.544 -22.285 1.00 96.69 91 THR A C 1
ATOM 741 O O . THR A 1 91 ? 1.923 -7.904 -22.522 1.00 96.69 91 THR A O 1
ATOM 744 N N . LEU A 1 92 ? -0.127 -7.993 -21.635 1.00 95.44 92 LEU A N 1
ATOM 745 C CA . LEU A 1 92 ? -0.103 -6.598 -21.179 1.00 95.44 92 LEU A CA 1
ATOM 746 C C . LEU A 1 92 ? 0.776 -6.400 -19.937 1.00 95.44 92 LEU A C 1
ATOM 748 O O . LEU A 1 92 ? 1.285 -5.303 -19.718 1.00 95.44 92 LEU A O 1
ATOM 752 N N . PHE A 1 93 ? 0.939 -7.442 -19.116 1.00 96.50 93 PHE A N 1
ATOM 753 C CA . PHE A 1 93 ? 1.586 -7.362 -17.802 1.00 96.5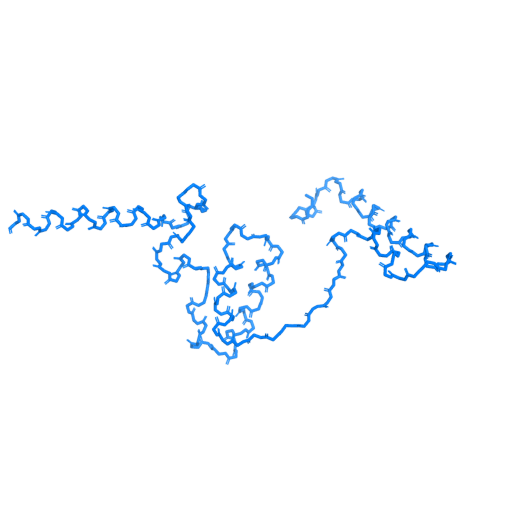0 93 PHE A CA 1
ATOM 754 C C . PHE A 1 93 ? 2.844 -8.231 -17.679 1.00 96.50 93 PHE A C 1
ATOM 756 O O . PHE A 1 93 ? 3.336 -8.466 -16.570 1.00 96.50 93 PHE A O 1
ATOM 763 N N . GLU A 1 94 ? 3.395 -8.684 -18.802 1.00 93.00 94 GLU A N 1
ATOM 764 C CA . GLU A 1 94 ? 4.629 -9.469 -18.859 1.00 93.00 94 GLU A CA 1
ATOM 765 C C . GLU A 1 94 ? 5.782 -8.701 -18.195 1.00 93.00 94 GLU A C 1
ATOM 767 O O . GLU A 1 94 ? 6.339 -9.147 -17.191 1.00 93.00 94 GLU A O 1
ATOM 772 N N . SER A 1 95 ? 6.027 -7.471 -18.652 1.00 89.69 95 SER A N 1
ATOM 773 C CA . SER A 1 95 ? 7.054 -6.557 -18.133 1.00 89.69 95 SER A CA 1
ATOM 774 C C . SER A 1 95 ? 6.578 -5.668 -16.973 1.00 89.69 95 SER A C 1
ATOM 776 O O . SER A 1 95 ? 7.253 -4.713 -16.577 1.00 89.69 95 SER A O 1
ATOM 778 N N . ALA A 1 96 ? 5.401 -5.944 -16.402 1.00 95.12 96 ALA A N 1
ATOM 779 C CA . ALA A 1 96 ? 4.918 -5.199 -15.247 1.00 95.12 96 ALA A CA 1
ATOM 780 C C . ALA A 1 96 ? 5.792 -5.483 -14.013 1.00 95.12 96 ALA A C 1
ATOM 782 O O . ALA A 1 96 ? 6.107 -6.628 -13.691 1.00 95.12 96 ALA A O 1
ATOM 783 N N . GLY A 1 97 ? 6.177 -4.423 -13.310 1.00 94.75 97 GLY A N 1
ATOM 784 C CA . GLY A 1 97 ? 7.149 -4.486 -12.227 1.00 94.75 97 GLY A CA 1
ATOM 785 C C . GLY A 1 97 ? 7.446 -3.088 -11.689 1.00 94.75 97 GLY A C 1
ATOM 786 O O . GLY A 1 97 ? 6.775 -2.132 -12.081 1.00 94.75 97 GLY A O 1
ATOM 787 N N . PRO A 1 98 ? 8.430 -2.931 -10.791 1.00 96.00 98 PRO A N 1
ATOM 788 C CA . PRO A 1 98 ? 8.879 -1.611 -10.366 1.00 96.00 98 PRO A CA 1
ATOM 789 C C . PRO A 1 98 ? 9.442 -0.822 -11.556 1.00 96.00 98 PRO A C 1
ATOM 791 O O . PRO A 1 98 ? 10.103 -1.383 -12.430 1.00 96.00 98 PRO A O 1
ATOM 794 N N . ARG A 1 99 ? 9.247 0.505 -11.560 1.00 94.00 99 ARG A N 1
ATOM 795 C CA . ARG A 1 99 ? 9.657 1.375 -12.684 1.00 94.00 99 ARG A CA 1
ATOM 796 C C . ARG A 1 99 ? 11.123 1.212 -13.091 1.00 94.00 99 ARG A C 1
ATOM 798 O O . ARG A 1 99 ? 11.440 1.376 -14.260 1.00 94.00 99 ARG A O 1
ATOM 805 N N . CYS A 1 100 ? 12.011 0.896 -12.150 1.00 94.31 100 CYS A N 1
ATOM 806 C CA . CYS A 1 100 ? 13.427 0.725 -12.455 1.00 94.31 100 CYS A CA 1
ATOM 807 C C . CYS A 1 100 ? 13.725 -0.462 -13.383 1.00 94.31 100 CYS A C 1
ATOM 809 O O . CYS A 1 100 ? 14.593 -0.342 -14.240 1.00 94.31 100 CYS A O 1
ATOM 811 N N . GLU A 1 101 ? 12.971 -1.558 -13.276 1.00 92.38 101 GLU A N 1
ATOM 812 C CA . GLU A 1 101 ? 13.090 -2.696 -14.199 1.00 92.38 101 GLU A CA 1
ATOM 813 C C . GLU A 1 101 ? 12.545 -2.353 -15.587 1.00 92.38 101 GLU A C 1
ATOM 815 O O . GLU A 1 101 ? 13.114 -2.758 -16.593 1.00 92.38 101 GLU A O 1
ATOM 820 N N . GLN A 1 102 ? 11.473 -1.561 -15.642 1.00 89.62 102 GLN A N 1
ATOM 821 C CA . GLN A 1 102 ? 10.834 -1.154 -16.896 1.00 89.62 102 GLN A CA 1
ATOM 822 C C . GLN A 1 102 ? 11.674 -0.148 -17.689 1.00 89.62 102 GLN A C 1
ATOM 824 O O . GLN A 1 102 ? 11.638 -0.138 -18.914 1.00 89.62 102 GLN A O 1
ATOM 829 N N . LEU A 1 103 ? 12.399 0.726 -16.985 1.00 92.12 103 LEU A N 1
ATOM 830 C CA . LEU A 1 103 ? 13.178 1.814 -17.580 1.00 92.12 103 LEU A CA 1
ATOM 831 C C . LEU A 1 103 ? 14.660 1.465 -17.775 1.00 92.12 103 LEU A C 1
ATOM 833 O O . LEU A 1 103 ? 15.355 2.171 -18.500 1.00 92.12 103 LEU A O 1
ATOM 837 N N . GLY A 1 104 ? 15.170 0.437 -17.089 1.00 92.25 104 GLY A N 1
ATOM 838 C CA . GLY A 1 104 ? 16.600 0.112 -17.052 1.00 92.25 104 GLY A CA 1
ATOM 839 C C . GLY A 1 104 ? 17.446 1.060 -16.187 1.00 92.25 104 GLY A C 1
ATOM 840 O O . GLY A 1 104 ? 18.667 0.930 -16.143 1.00 92.25 104 GLY A O 1
ATOM 841 N N . TYR A 1 105 ? 16.821 2.006 -15.482 1.00 94.06 105 TYR A N 1
ATOM 842 C CA . TYR A 1 105 ? 17.468 2.924 -14.542 1.00 94.06 105 TYR A CA 1
ATOM 843 C C . TYR A 1 105 ? 16.513 3.291 -13.399 1.00 94.06 105 TYR A C 1
ATOM 845 O O . TYR A 1 105 ? 15.291 3.217 -13.537 1.00 94.06 105 TYR A O 1
ATOM 853 N N . CYS A 1 106 ? 17.045 3.712 -12.253 1.00 95.06 106 CYS A N 1
ATOM 854 C CA . CYS A 1 106 ? 16.239 4.158 -11.122 1.00 95.06 106 CYS A CA 1
ATOM 855 C C . CYS A 1 106 ? 15.676 5.570 -11.383 1.00 95.06 106 CYS A C 1
ATOM 857 O O . CYS A 1 106 ? 16.456 6.503 -11.587 1.00 95.06 106 CYS A O 1
ATOM 859 N N . PRO A 1 107 ? 14.341 5.757 -11.380 1.00 93.31 107 PRO A N 1
ATOM 860 C CA . PRO A 1 107 ? 13.730 7.069 -11.598 1.00 93.31 107 PRO A CA 1
ATOM 861 C C . PRO A 1 107 ? 13.738 7.953 -10.343 1.00 93.31 107 PRO A C 1
ATOM 863 O O . PRO A 1 107 ? 13.366 9.120 -10.427 1.00 93.31 107 PRO A O 1
ATOM 866 N N . GLU A 1 108 ? 14.097 7.396 -9.185 1.00 92.81 108 GLU A N 1
ATOM 867 C CA . GLU A 1 108 ? 14.230 8.157 -7.946 1.00 92.81 108 GLU A CA 1
ATOM 868 C C . GLU A 1 108 ? 15.527 8.984 -7.980 1.00 92.81 108 GLU A C 1
ATOM 870 O O . GLU A 1 108 ? 16.517 8.526 -8.560 1.00 92.81 108 GLU A O 1
ATOM 875 N N . PRO A 1 109 ? 15.563 10.165 -7.334 1.00 88.69 109 PRO A N 1
ATOM 876 C CA . PRO A 1 109 ? 16.786 10.957 -7.218 1.00 88.69 109 PRO A CA 1
ATOM 877 C C . PRO A 1 109 ? 17.950 10.129 -6.657 1.00 88.69 109 PRO A C 1
ATOM 879 O O . PRO A 1 109 ? 17.724 9.248 -5.827 1.00 88.69 109 PRO A O 1
ATOM 882 N N . ALA A 1 110 ? 19.194 10.440 -7.037 1.00 83.31 110 ALA A N 1
ATOM 883 C CA . ALA A 1 110 ? 20.377 9.650 -6.666 1.00 83.31 110 ALA A CA 1
ATOM 884 C C . ALA A 1 110 ? 20.470 9.311 -5.161 1.00 83.31 110 ALA A C 1
ATOM 886 O O . ALA A 1 110 ? 20.642 8.149 -4.800 1.00 83.31 110 ALA A O 1
ATOM 887 N N . GLY A 1 111 ? 20.238 10.286 -4.273 1.00 87.31 111 GLY A N 1
ATOM 888 C CA . GLY A 1 111 ? 20.244 10.073 -2.813 1.00 87.31 111 GLY A CA 1
ATOM 889 C C . GLY A 1 111 ? 19.067 9.252 -2.264 1.00 87.31 111 GLY A C 1
ATOM 890 O O . GLY A 1 111 ? 19.026 8.927 -1.081 1.00 87.31 111 GLY A O 1
ATOM 891 N N . MET A 1 112 ? 18.093 8.923 -3.109 1.00 88.88 112 MET A N 1
ATOM 892 C CA . MET A 1 112 ? 16.910 8.131 -2.786 1.00 88.88 112 MET A CA 1
ATOM 893 C C . MET A 1 112 ? 16.849 6.817 -3.570 1.00 88.88 112 MET A C 1
ATOM 895 O O . MET A 1 112 ? 15.876 6.079 -3.426 1.00 88.88 112 MET A O 1
ATOM 899 N N . SER A 1 113 ? 17.860 6.459 -4.362 1.00 91.31 113 SER A N 1
ATOM 900 C CA . SER A 1 113 ? 17.883 5.140 -4.994 1.00 91.31 113 SER A CA 1
ATOM 901 C C . SER A 1 113 ? 17.942 4.031 -3.938 1.00 91.31 113 SER A C 1
ATOM 903 O O . SER A 1 113 ? 18.595 4.158 -2.906 1.00 91.31 113 SER A O 1
ATOM 905 N N . CYS A 1 114 ? 17.259 2.914 -4.191 1.00 90.75 114 CYS A N 1
ATOM 906 C CA . CYS A 1 114 ? 17.396 1.709 -3.369 1.00 90.75 114 CYS A CA 1
ATOM 907 C C . CYS A 1 114 ? 18.616 0.851 -3.745 1.00 90.75 114 CYS A C 1
ATOM 909 O O . CYS A 1 114 ? 18.769 -0.243 -3.209 1.00 90.75 114 CYS A O 1
ATOM 911 N N . GLY A 1 115 ? 19.435 1.305 -4.701 1.00 90.75 115 GLY A N 1
ATOM 912 C CA . GLY A 1 115 ? 20.656 0.627 -5.143 1.00 90.75 115 GLY A CA 1
ATOM 913 C C . GLY A 1 115 ? 20.447 -0.504 -6.152 1.00 90.75 115 GLY A C 1
ATOM 914 O O . GLY A 1 115 ? 21.421 -1.036 -6.667 1.00 90.75 115 GLY A O 1
ATOM 915 N N . ARG A 1 116 ? 19.201 -0.868 -6.486 1.00 91.56 116 ARG A N 1
ATOM 916 C CA . ARG A 1 116 ? 18.930 -1.955 -7.446 1.00 91.56 116 ARG A CA 1
ATOM 917 C C . ARG A 1 116 ? 19.305 -1.603 -8.890 1.00 91.56 116 ARG A C 1
ATOM 919 O O . ARG A 1 116 ? 19.697 -2.480 -9.645 1.00 91.56 116 ARG A O 1
ATOM 926 N N . PHE A 1 117 ? 19.143 -0.336 -9.261 1.00 94.06 117 PHE A N 1
ATOM 927 C CA . PHE A 1 117 ? 19.507 0.212 -10.566 1.00 94.06 117 PHE A CA 1
ATOM 928 C C . PHE A 1 117 ? 20.209 1.562 -10.365 1.00 94.06 117 PHE A C 1
ATOM 930 O O . PHE A 1 117 ? 19.880 2.266 -9.398 1.00 94.06 117 PHE A O 1
ATOM 937 N N . PRO A 1 118 ? 21.131 1.950 -11.265 1.00 93.56 118 PRO A N 1
ATOM 938 C CA . PRO A 1 118 ? 21.767 3.261 -11.213 1.00 93.56 118 PRO A CA 1
ATOM 939 C C . PRO A 1 118 ? 20.723 4.370 -11.421 1.00 93.56 118 PRO A C 1
ATOM 941 O O . PRO A 1 118 ? 19.798 4.192 -12.221 1.00 93.56 118 PRO A O 1
ATOM 944 N N . PRO A 1 119 ? 20.817 5.504 -10.708 1.00 94.62 119 PRO A N 1
ATOM 945 C CA . PRO A 1 119 ? 19.940 6.647 -10.927 1.00 94.62 119 PRO A CA 1
ATOM 946 C C . PRO A 1 119 ? 20.150 7.253 -12.316 1.00 94.62 119 PRO A C 1
ATOM 948 O O . PRO A 1 119 ? 21.208 7.121 -12.939 1.00 94.62 119 PRO A O 1
ATOM 951 N N . LYS A 1 120 ? 19.116 7.938 -12.807 1.00 92.75 120 LYS A N 1
ATOM 952 C CA . LYS A 1 120 ? 19.080 8.503 -14.162 1.00 92.75 120 LYS A CA 1
ATOM 953 C C . LYS A 1 120 ? 20.301 9.374 -14.476 1.00 92.75 120 LYS A C 1
ATOM 955 O O . LYS A 1 120 ? 20.844 9.299 -15.576 1.00 92.75 120 LYS A O 1
ATOM 960 N N . GLU A 1 121 ? 20.742 10.195 -13.527 1.00 90.06 121 GLU A N 1
ATOM 961 C CA . GLU A 1 121 ? 21.862 11.120 -13.709 1.00 90.06 121 GLU A CA 1
ATOM 962 C C . GLU A 1 121 ? 23.176 1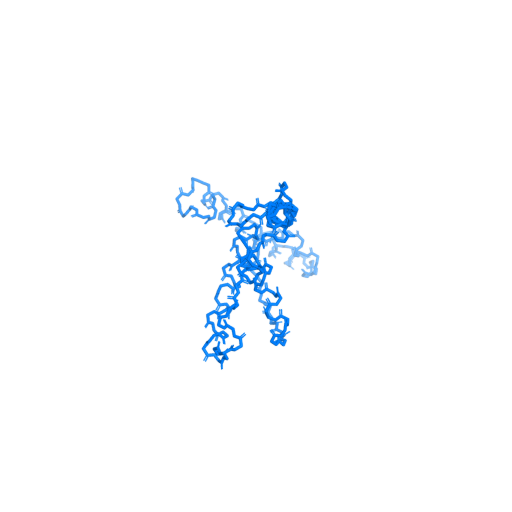0.383 -13.990 1.00 90.06 121 GLU A C 1
ATOM 964 O O . GLU A 1 121 ? 23.969 10.836 -14.816 1.00 90.06 121 GLU A O 1
ATOM 969 N N . GLU A 1 122 ? 23.397 9.239 -13.343 1.00 89.19 122 GLU A N 1
ATOM 970 C CA . GLU A 1 122 ? 24.594 8.418 -13.539 1.00 89.19 122 GLU A CA 1
ATOM 971 C C . GLU A 1 122 ? 24.592 7.751 -14.915 1.00 89.19 122 GLU A C 1
ATOM 973 O O . GLU A 1 122 ? 25.592 7.810 -15.631 1.00 89.19 122 GLU A O 1
ATOM 978 N N . VAL A 1 123 ? 23.444 7.213 -15.338 1.00 90.88 123 VAL A N 1
ATOM 979 C CA . VAL A 1 123 ? 23.288 6.603 -16.669 1.00 90.88 123 VAL A CA 1
ATOM 980 C C . VAL A 1 123 ? 23.522 7.631 -17.779 1.00 90.88 123 VAL A C 1
ATOM 982 O O . VAL A 1 123 ? 24.226 7.355 -18.755 1.00 90.88 123 VAL A O 1
ATOM 985 N N . LEU A 1 124 ? 22.993 8.849 -17.619 1.00 88.94 124 LEU A N 1
ATOM 986 C CA . LEU A 1 124 ? 23.203 9.937 -18.577 1.00 88.94 124 LEU A CA 1
ATOM 987 C C . LEU A 1 124 ? 24.667 10.393 -18.633 1.00 88.94 124 LEU A C 1
ATOM 989 O O . LEU A 1 124 ? 25.165 10.693 -19.719 1.00 88.94 124 LEU A O 1
ATOM 993 N N . ARG A 1 125 ? 25.372 10.442 -17.494 1.00 89.38 125 ARG A N 1
ATOM 994 C CA . ARG A 1 125 ? 26.809 10.769 -17.453 1.00 89.38 125 ARG A CA 1
ATOM 995 C C . ARG A 1 125 ? 27.647 9.706 -18.162 1.00 89.38 125 ARG A C 1
ATOM 997 O O . ARG A 1 125 ? 28.471 10.064 -18.998 1.00 89.38 125 ARG A O 1
ATOM 1004 N N . ALA A 1 126 ? 27.396 8.426 -17.888 1.00 85.88 126 ALA A N 1
ATOM 1005 C CA . ALA A 1 126 ? 28.105 7.315 -18.524 1.00 85.88 126 ALA A CA 1
ATOM 1006 C C . ALA A 1 126 ? 27.891 7.285 -20.049 1.00 85.88 126 ALA A C 1
ATOM 1008 O O . ALA A 1 126 ? 28.837 7.082 -20.806 1.00 85.88 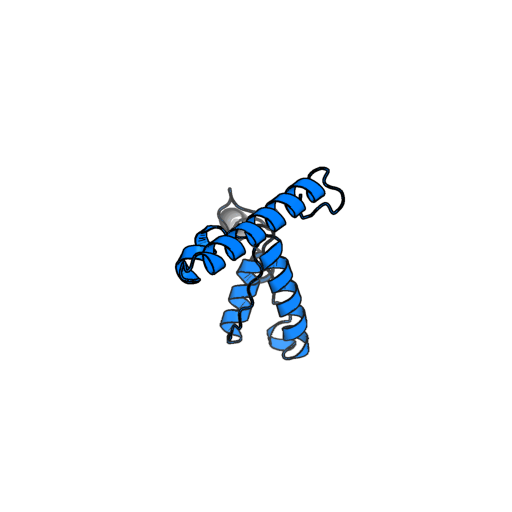126 ALA A O 1
ATOM 1009 N N . SER A 1 127 ? 26.665 7.563 -20.505 1.00 82.44 127 SER A N 1
ATOM 1010 C CA . SER A 1 127 ? 26.334 7.607 -21.937 1.00 82.44 127 SER A CA 1
ATOM 1011 C C . SER A 1 127 ? 27.057 8.747 -22.667 1.00 82.44 127 SER A C 1
ATOM 1013 O O . SER A 1 127 ? 27.530 8.566 -23.785 1.00 82.44 127 SER A O 1
ATOM 1015 N N . LYS A 1 128 ? 27.199 9.917 -22.023 1.00 82.44 128 LYS A N 1
ATOM 1016 C CA . LYS A 1 128 ? 27.948 11.061 -22.576 1.00 82.44 128 LYS A CA 1
ATOM 1017 C C . LYS A 1 128 ? 29.459 10.824 -22.639 1.00 82.44 128 LYS A C 1
ATOM 1019 O O . LYS A 1 128 ? 30.099 11.363 -23.534 1.00 82.44 128 LYS A O 1
ATOM 1024 N N . ALA A 1 129 ? 30.022 10.067 -21.696 1.00 76.75 129 ALA A N 1
ATOM 1025 C CA . ALA A 1 129 ? 31.445 9.727 -21.700 1.00 76.75 129 ALA A CA 1
ATOM 1026 C C . ALA A 1 129 ? 31.795 8.783 -22.865 1.00 76.75 129 ALA A C 1
ATOM 1028 O O . ALA A 1 129 ? 32.721 9.072 -23.613 1.00 76.75 129 ALA A O 1
ATOM 1029 N N . LYS A 1 130 ? 30.985 7.738 -23.093 1.00 72.69 130 LYS A N 1
ATOM 1030 C CA . LYS A 1 130 ? 31.172 6.802 -24.218 1.00 72.69 130 LYS A CA 1
ATOM 1031 C C . LYS A 1 130 ? 31.074 7.470 -25.592 1.00 72.69 130 LYS A C 1
ATOM 1033 O O . LYS A 1 130 ? 31.901 7.218 -26.456 1.00 72.69 130 LYS A O 1
ATOM 1038 N N . GLY A 1 131 ? 30.116 8.382 -25.772 1.00 66.56 131 GLY A N 1
ATOM 1039 C CA . GLY A 1 131 ? 29.967 9.116 -27.034 1.00 66.56 131 GLY A CA 1
ATOM 1040 C C . GLY A 1 131 ? 31.108 10.094 -27.349 1.00 66.56 131 GLY A C 1
ATOM 1041 O O . GLY A 1 131 ? 31.200 10.554 -28.481 1.00 66.56 131 GLY A O 1
ATOM 1042 N N . LYS A 1 132 ? 31.967 10.429 -26.374 1.00 59.88 132 LYS A N 1
ATOM 1043 C CA . LYS A 1 132 ? 33.198 11.199 -26.620 1.00 59.88 132 LYS A CA 1
ATOM 1044 C C . LYS A 1 132 ? 34.347 10.316 -27.104 1.00 59.88 132 LYS A C 1
ATOM 1046 O O . LYS A 1 132 ? 35.083 10.748 -27.975 1.00 59.88 132 LYS A O 1
ATOM 1051 N N . GLU A 1 133 ? 34.473 9.102 -26.574 1.00 57.41 133 GLU A N 1
ATOM 1052 C CA . GLU A 1 133 ? 35.542 8.165 -26.954 1.00 57.41 133 GLU A CA 1
ATOM 1053 C C . GLU A 1 133 ? 35.348 7.594 -28.369 1.00 57.41 133 GLU A C 1
ATOM 1055 O O . GLU A 1 133 ? 36.321 7.375 -29.080 1.00 57.41 133 GLU A O 1
ATOM 1060 N N . GLU A 1 134 ? 34.103 7.408 -28.819 1.00 55.94 134 GLU A N 1
ATOM 1061 C CA . GLU A 1 134 ? 33.796 6.905 -30.171 1.00 55.94 134 GLU A CA 1
ATOM 1062 C C . GLU A 1 134 ? 33.874 7.985 -31.272 1.00 55.94 134 GLU A C 1
ATOM 1064 O O . GLU A 1 134 ? 33.882 7.653 -32.453 1.00 55.94 134 GLU A O 1
ATOM 1069 N N . GLY A 1 135 ? 33.919 9.272 -30.907 1.00 49.66 135 GLY A N 1
ATOM 1070 C CA . GLY A 1 135 ? 33.958 10.402 -31.848 1.00 49.66 135 GLY A CA 1
ATOM 1071 C C . GLY A 1 135 ? 35.357 10.948 -32.159 1.00 49.66 135 GLY A C 1
ATOM 1072 O O . GLY A 1 135 ? 35.473 11.863 -32.971 1.00 49.66 135 GLY A O 1
ATOM 1073 N N . GLU A 1 136 ? 36.399 10.423 -31.510 1.00 48.84 136 GLU A N 1
ATOM 1074 C CA . GLU A 1 136 ? 37.808 10.812 -31.708 1.00 48.84 136 GLU A CA 1
ATOM 1075 C C . GLU A 1 136 ? 38.624 9.743 -32.473 1.00 48.84 136 GLU A C 1
ATOM 1077 O O . GLU A 1 136 ? 39.851 9.834 -32.526 1.00 48.84 136 GLU A O 1
ATOM 1082 N N . GLY A 1 137 ? 37.952 8.744 -33.064 1.00 40.53 137 GLY A N 1
ATOM 1083 C CA . GLY A 1 137 ? 38.548 7.660 -33.862 1.00 40.53 137 GLY A CA 1
ATOM 1084 C C . GLY A 1 137 ? 38.413 7.842 -35.368 1.00 40.53 137 GLY A C 1
ATOM 1085 O O . GLY A 1 137 ? 37.318 8.245 -35.818 1.00 40.53 137 GLY A O 1
#

pLDDT: mean 90.43, std 12.61, range [40.53, 98.44]

Secondary structure (DSSP, 8-state):
--S-TT-TTHHHHHHHHHHHHHHHHHHHHTT--HHHHGGGS-TTS---------HHHHHHHHHHHTSTTS-HHHHHHHHHHHHHHHHH-HHHHTT-S-HHHHHSSB-S-GGG--SSS-BHHHHHHHHHHHHHHTT--